Protein AF-A0A7C2I2N3-F1 (afdb_monomer_lite)

Foldseek 3Di:
DDDDDDDDDDDDPVNVVVVVVVVVVVVVVVVVVVVVVVVVVVCLLPDDAPQLDDDPDDQDDDDPDPDDDDDDDPPDDPVNVVPDPVCVVCVVPDDDDDDDADPPSADVQRVLCVFQVDHCNNQVCRHPPDDDDRSGDGNVVNVVD

pLDDT: mean 89.05, std 10.08, range [53.25, 98.44]

Structure (mmCIF, N/CA/C/O backbone):
data_AF-A0A7C2I2N3-F1
#
_entry.id   AF-A0A7C2I2N3-F1
#
loop_
_atom_site.group_PDB
_atom_site.id
_atom_site.type_symbol
_atom_site.label_atom_id
_atom_site.label_alt_id
_atom_site.label_comp_id
_atom_site.label_asym_id
_atom_site.label_entity_id
_atom_site.label_seq_id
_atom_site.pdbx_PDB_ins_code
_atom_site.Cartn_x
_atom_site.Cartn_y
_atom_site.Cartn_z
_atom_site.occupancy
_atom_site.B_iso_or_equiv
_atom_site.auth_seq_id
_atom_site.auth_comp_id
_atom_site.auth_asym_id
_atom_site.auth_atom_id
_atom_site.pdbx_PDB_model_num
ATOM 1 N N . MET A 1 1 ? 7.428 18.626 -72.154 1.00 54.03 1 MET A N 1
ATOM 2 C CA . MET A 1 1 ? 8.006 18.834 -70.805 1.00 54.03 1 MET A CA 1
ATOM 3 C C . MET A 1 1 ? 8.378 17.468 -70.227 1.00 54.03 1 MET A C 1
ATOM 5 O O . MET A 1 1 ? 7.505 16.757 -69.751 1.00 54.03 1 MET A O 1
ATOM 9 N N . LEU A 1 2 ? 9.637 17.040 -70.374 1.00 53.25 2 LEU A N 1
ATOM 10 C CA . LEU A 1 2 ? 10.125 15.738 -69.893 1.00 53.25 2 LEU A CA 1
ATOM 11 C C . LEU A 1 2 ? 10.523 15.850 -68.414 1.00 53.25 2 LEU A C 1
ATOM 13 O O . LEU A 1 2 ? 11.354 16.678 -68.047 1.00 53.25 2 LEU A O 1
ATOM 17 N N . ARG A 1 3 ? 9.892 15.039 -67.561 1.00 60.81 3 ARG A N 1
ATOM 18 C CA . ARG A 1 3 ? 10.114 14.997 -66.110 1.00 60.81 3 ARG A CA 1
ATOM 19 C C . ARG A 1 3 ? 11.448 14.285 -65.848 1.00 60.81 3 ARG A C 1
ATOM 21 O O . ARG A 1 3 ? 11.548 13.088 -66.097 1.00 60.81 3 ARG A O 1
ATOM 28 N N . GLN A 1 4 ? 12.471 15.007 -65.386 1.00 55.78 4 GLN A N 1
ATOM 29 C CA . GLN A 1 4 ? 13.746 14.382 -65.018 1.00 55.78 4 GLN A CA 1
ATOM 30 C C . GLN A 1 4 ? 13.550 13.377 -63.863 1.00 55.78 4 GLN A C 1
ATOM 32 O O . GLN A 1 4 ? 12.813 13.678 -62.915 1.00 55.78 4 GLN A O 1
ATOM 37 N N . PRO A 1 5 ? 14.193 12.196 -63.913 1.00 60.88 5 PRO A N 1
ATOM 38 C CA . PRO A 1 5 ? 14.107 11.209 -62.844 1.00 60.88 5 PRO A CA 1
ATOM 39 C C . PRO A 1 5 ? 14.828 11.720 -61.589 1.00 60.88 5 PRO A C 1
ATOM 41 O O . PRO A 1 5 ? 15.982 12.141 -61.643 1.00 60.88 5 PRO A O 1
ATOM 44 N N . ARG A 1 6 ? 14.146 11.680 -60.437 1.00 61.53 6 ARG A N 1
ATOM 45 C CA . ARG A 1 6 ? 14.763 11.976 -59.135 1.00 61.53 6 ARG A CA 1
ATOM 46 C C . ARG A 1 6 ? 15.762 10.870 -58.798 1.00 61.53 6 ARG A C 1
ATOM 48 O O . ARG A 1 6 ? 15.357 9.757 -58.476 1.00 61.53 6 ARG A O 1
ATOM 55 N N . ILE A 1 7 ? 17.051 11.191 -58.840 1.00 58.88 7 ILE A N 1
ATOM 56 C CA . ILE A 1 7 ? 18.107 10.331 -58.303 1.00 58.88 7 ILE A CA 1
ATOM 57 C C . ILE A 1 7 ? 17.986 10.364 -56.777 1.00 58.88 7 ILE A C 1
ATOM 59 O O . ILE A 1 7 ? 18.223 11.396 -56.150 1.00 58.88 7 ILE A O 1
ATOM 63 N N . VAL A 1 8 ? 17.579 9.247 -56.175 1.00 65.00 8 VAL A N 1
ATOM 64 C CA . VAL A 1 8 ? 17.643 9.072 -54.720 1.00 65.00 8 VAL A CA 1
ATOM 65 C C . VAL A 1 8 ? 19.110 8.801 -54.366 1.00 65.00 8 VAL A C 1
ATOM 67 O O . VAL A 1 8 ? 19.684 7.853 -54.906 1.00 65.00 8 VAL A O 1
ATOM 70 N N . PRO A 1 9 ? 19.758 9.616 -53.517 1.00 63.00 9 PRO A N 1
ATOM 71 C CA . PRO A 1 9 ? 21.157 9.404 -53.171 1.00 63.00 9 PRO A CA 1
ATOM 72 C C . PRO A 1 9 ? 21.327 8.072 -52.427 1.00 63.00 9 PRO A C 1
ATOM 74 O O . PRO A 1 9 ? 20.625 7.798 -51.455 1.00 63.00 9 PRO A O 1
ATOM 77 N N . ALA A 1 10 ? 22.273 7.246 -52.882 1.00 68.25 10 ALA A N 1
ATOM 78 C CA . ALA A 1 10 ? 22.605 5.980 -52.238 1.00 68.25 10 ALA A CA 1
ATOM 79 C C . ALA A 1 10 ? 23.099 6.222 -50.802 1.00 68.25 10 ALA A C 1
ATOM 81 O O . ALA A 1 10 ? 24.013 7.019 -50.568 1.00 68.25 10 ALA A O 1
ATOM 82 N N . VAL A 1 11 ? 22.504 5.527 -49.829 1.00 67.81 11 VAL A N 1
ATOM 83 C CA . VAL A 1 11 ? 22.946 5.590 -48.431 1.00 67.81 11 VAL A CA 1
ATOM 84 C C . VAL A 1 11 ? 24.363 5.020 -48.344 1.00 67.81 11 VAL A C 1
ATOM 86 O O . VAL A 1 11 ? 24.620 3.889 -48.755 1.00 67.81 11 VAL A O 1
ATOM 89 N N . LYS A 1 12 ? 25.309 5.804 -47.818 1.00 76.69 12 LYS A N 1
ATOM 90 C CA . LYS A 1 12 ? 26.706 5.374 -47.672 1.00 76.69 12 LYS A CA 1
ATOM 91 C C . LYS A 1 12 ? 26.801 4.252 -46.627 1.00 76.69 12 LYS A C 1
ATOM 93 O O . LYS A 1 12 ? 26.188 4.343 -45.569 1.00 76.69 12 LYS A O 1
ATOM 98 N N . SER A 1 13 ? 27.635 3.237 -46.878 1.00 79.44 13 SER A N 1
ATOM 99 C CA . SER A 1 13 ? 27.844 2.072 -45.988 1.00 79.44 13 SER A CA 1
ATOM 100 C C . SER A 1 13 ? 28.114 2.448 -44.515 1.00 79.44 13 SER A C 1
ATOM 102 O O . SER A 1 13 ? 27.549 1.848 -43.604 1.00 79.44 13 SER A O 1
ATOM 104 N N . ARG A 1 14 ? 28.871 3.528 -44.262 1.00 84.06 14 ARG A N 1
ATOM 105 C CA . ARG A 1 14 ? 29.117 4.064 -42.905 1.00 84.06 14 ARG A CA 1
ATOM 106 C C . ARG A 1 14 ? 27.840 4.499 -42.177 1.00 84.06 14 ARG A C 1
ATOM 108 O O . ARG A 1 14 ? 27.741 4.331 -40.968 1.00 84.06 14 ARG A O 1
ATOM 115 N N . THR A 1 15 ? 26.866 5.039 -42.904 1.00 84.69 15 THR A N 1
ATOM 116 C CA . THR A 1 15 ? 25.579 5.470 -42.350 1.00 84.69 15 THR A CA 1
ATOM 117 C C . THR A 1 15 ? 24.711 4.260 -41.986 1.00 84.69 15 THR A C 1
ATOM 119 O O . THR A 1 15 ? 24.108 4.247 -40.919 1.00 84.69 15 THR A O 1
ATOM 122 N N . LEU A 1 16 ? 24.714 3.204 -42.811 1.00 88.25 16 LEU A N 1
ATOM 123 C CA . LEU A 1 16 ? 24.023 1.941 -42.502 1.00 88.25 16 LEU A CA 1
ATOM 124 C C . LEU A 1 16 ? 24.628 1.232 -41.281 1.00 88.25 16 LEU A C 1
ATOM 126 O O . LEU A 1 16 ? 23.889 0.745 -40.424 1.00 88.25 16 LEU A O 1
ATOM 130 N N . LEU A 1 17 ? 25.959 1.219 -41.168 1.00 92.50 17 LEU A N 1
ATOM 131 C CA . LEU A 1 17 ? 26.673 0.706 -39.994 1.00 92.50 17 LEU A CA 1
ATOM 132 C C . LEU A 1 17 ? 26.307 1.484 -38.727 1.00 92.50 17 LEU A C 1
ATOM 134 O O . LEU A 1 17 ? 26.007 0.871 -37.706 1.00 92.50 17 LEU A O 1
ATOM 138 N N . ALA A 1 18 ? 26.271 2.818 -38.802 1.00 94.06 18 ALA A N 1
ATOM 139 C CA . ALA A 1 18 ? 25.879 3.658 -37.675 1.00 94.06 18 ALA A CA 1
ATOM 140 C C . ALA A 1 18 ? 24.437 3.372 -37.221 1.00 94.06 18 ALA A C 1
ATOM 142 O O . ALA A 1 18 ? 24.206 3.172 -36.030 1.00 94.06 18 ALA A O 1
ATOM 143 N N . TYR A 1 19 ? 23.477 3.274 -38.149 1.00 95.75 19 TYR A N 1
ATOM 144 C CA . TYR A 1 19 ? 22.097 2.920 -37.798 1.00 95.75 19 TYR A CA 1
ATOM 145 C C . TYR A 1 19 ? 21.991 1.524 -37.186 1.00 95.75 19 TYR A C 1
ATOM 147 O O . TYR A 1 19 ? 21.315 1.351 -36.176 1.00 95.75 19 TYR A O 1
ATOM 155 N N . SER A 1 20 ? 22.698 0.545 -37.748 1.00 95.56 20 SER A N 1
ATOM 156 C CA . SER A 1 20 ? 22.707 -0.822 -37.217 1.00 95.56 20 SER A CA 1
ATOM 157 C C . SER A 1 20 ? 23.282 -0.865 -35.800 1.00 95.56 20 SER A C 1
ATOM 159 O O . SER A 1 20 ? 22.702 -1.497 -34.921 1.00 95.56 20 SER A O 1
ATOM 161 N N . ALA A 1 21 ? 24.372 -0.135 -35.544 1.00 97.12 21 ALA A N 1
ATOM 162 C CA . ALA A 1 21 ? 24.964 -0.022 -34.214 1.00 97.12 21 ALA A CA 1
ATOM 163 C C . ALA A 1 21 ? 24.000 0.623 -33.206 1.00 97.12 21 ALA A C 1
ATOM 165 O O . ALA A 1 21 ? 23.864 0.124 -32.092 1.00 97.12 21 ALA A O 1
ATOM 166 N N . VAL A 1 22 ? 23.284 1.682 -33.604 1.00 98.06 22 VAL A N 1
ATOM 167 C CA . VAL A 1 22 ? 22.256 2.314 -32.759 1.00 98.06 22 VAL A CA 1
ATOM 168 C C . VAL A 1 22 ? 21.124 1.335 -32.444 1.00 98.06 22 VAL A C 1
ATOM 170 O O . VAL A 1 22 ? 20.728 1.224 -31.287 1.00 98.06 22 VAL A O 1
ATOM 173 N N . VAL A 1 23 ? 20.630 0.588 -33.434 1.00 98.06 23 VAL A N 1
ATOM 174 C CA . VAL A 1 23 ? 19.573 -0.418 -33.227 1.00 98.06 23 VAL A CA 1
ATOM 175 C C . VAL A 1 23 ? 20.029 -1.501 -32.247 1.00 98.06 23 VAL A C 1
ATOM 177 O O . VAL A 1 23 ? 19.298 -1.821 -31.311 1.00 98.06 23 VAL A O 1
ATOM 180 N N . VAL A 1 24 ? 21.248 -2.024 -32.412 1.00 98.25 24 VAL A N 1
ATOM 181 C CA . VAL A 1 24 ? 21.824 -3.027 -31.500 1.00 98.25 24 VAL A CA 1
ATOM 182 C C . VAL A 1 24 ? 21.980 -2.464 -30.088 1.00 98.25 24 VAL A C 1
ATOM 184 O O . VAL A 1 24 ? 21.617 -3.137 -29.124 1.00 98.25 24 VAL A O 1
ATOM 187 N N . LEU A 1 25 ? 22.463 -1.226 -29.952 1.00 98.44 25 LEU A N 1
ATOM 188 C CA . LEU A 1 25 ? 22.621 -0.563 -28.658 1.00 98.44 25 LEU A CA 1
ATOM 189 C C . LEU A 1 25 ? 21.273 -0.403 -27.943 1.00 98.44 25 LEU A C 1
ATOM 191 O O . LEU A 1 25 ? 21.158 -0.748 -26.770 1.00 98.44 25 LEU A O 1
ATOM 195 N N . LEU A 1 26 ? 20.247 0.087 -28.645 1.00 98.44 26 LEU A N 1
ATOM 196 C CA . LEU A 1 26 ? 18.905 0.262 -28.085 1.00 98.44 26 LEU A CA 1
ATOM 197 C C . LEU A 1 26 ? 18.284 -1.077 -27.682 1.00 98.44 26 LEU A C 1
ATOM 199 O O . LEU A 1 26 ? 17.666 -1.177 -26.622 1.00 98.44 26 LEU A O 1
ATOM 203 N N . PHE A 1 27 ? 18.482 -2.118 -28.491 1.00 98.38 27 PHE A N 1
ATOM 204 C CA . PHE A 1 27 ? 18.007 -3.460 -28.174 1.00 98.38 27 PHE A CA 1
ATOM 205 C C . PHE A 1 27 ? 18.698 -4.029 -26.927 1.00 98.38 27 PHE A C 1
ATOM 207 O O . PHE A 1 27 ? 18.026 -4.504 -26.009 1.00 98.38 27 PHE A O 1
ATOM 214 N N . ALA A 1 28 ? 20.027 -3.916 -26.848 1.00 98.31 28 ALA A N 1
ATOM 215 C CA . ALA A 1 28 ? 20.799 -4.341 -25.683 1.00 98.31 28 ALA A CA 1
ATOM 216 C C . ALA A 1 28 ? 20.396 -3.566 -24.417 1.00 98.31 28 ALA A C 1
ATOM 218 O O . ALA A 1 28 ? 20.203 -4.172 -23.363 1.00 98.31 28 ALA A O 1
ATOM 219 N N . ALA A 1 29 ? 20.193 -2.249 -24.526 1.00 98.44 29 ALA A N 1
ATOM 220 C CA . ALA A 1 29 ? 19.706 -1.418 -23.428 1.00 98.44 29 ALA A CA 1
ATOM 221 C C . ALA A 1 29 ? 18.306 -1.850 -22.959 1.00 98.44 29 ALA A C 1
ATOM 223 O O . ALA A 1 29 ? 18.072 -1.958 -21.756 1.00 98.44 29 ALA A O 1
ATOM 224 N N . GLY A 1 30 ? 17.395 -2.164 -23.887 1.00 98.38 30 GLY A N 1
ATOM 225 C CA . GLY A 1 30 ? 16.058 -2.674 -23.567 1.00 98.38 30 GLY A CA 1
ATOM 226 C C . GLY A 1 30 ? 16.088 -4.016 -22.829 1.00 98.38 30 GLY A C 1
ATOM 227 O O . GLY A 1 30 ? 15.389 -4.188 -21.827 1.00 98.38 30 GLY A O 1
ATOM 228 N N . LEU A 1 31 ? 16.938 -4.952 -23.268 1.00 98.38 31 LEU A N 1
ATOM 229 C CA . LEU A 1 31 ? 17.148 -6.222 -22.564 1.00 98.38 31 LEU A CA 1
ATOM 230 C C . LEU A 1 31 ? 17.733 -6.000 -21.165 1.00 98.38 31 LEU A C 1
ATOM 232 O O . LEU A 1 31 ? 17.214 -6.549 -20.191 1.00 98.38 31 LEU A O 1
ATOM 236 N N . GLY A 1 32 ? 18.767 -5.162 -21.055 1.00 98.44 32 GLY A N 1
ATOM 237 C CA . GLY A 1 32 ? 19.393 -4.812 -19.779 1.00 98.44 32 GLY A CA 1
ATOM 238 C C . GLY A 1 32 ? 18.399 -4.196 -18.793 1.00 98.44 32 GLY A C 1
ATOM 239 O O . GLY A 1 32 ? 18.318 -4.637 -17.647 1.00 98.44 32 GLY A O 1
ATOM 240 N N . ALA A 1 33 ? 17.572 -3.253 -19.251 1.00 98.25 33 ALA A N 1
ATOM 241 C CA . ALA A 1 33 ? 16.526 -2.635 -18.439 1.00 98.25 33 ALA A CA 1
ATOM 242 C C . ALA A 1 33 ? 15.498 -3.663 -17.944 1.00 98.25 33 ALA A C 1
ATOM 244 O O . ALA A 1 33 ? 15.135 -3.653 -16.768 1.00 98.25 33 ALA A O 1
ATOM 245 N N . ARG A 1 34 ? 15.068 -4.596 -18.806 1.00 98.19 34 ARG A N 1
ATOM 246 C CA . ARG A 1 34 ? 14.133 -5.664 -18.421 1.00 98.19 34 ARG A CA 1
ATOM 247 C C . ARG A 1 34 ? 14.722 -6.583 -17.351 1.00 98.19 34 ARG A C 1
ATOM 249 O O . ARG A 1 34 ? 14.028 -6.931 -16.398 1.00 98.19 34 ARG A O 1
ATOM 256 N N . HIS A 1 35 ? 15.989 -6.967 -17.498 1.00 98.12 35 HIS A N 1
ATOM 257 C CA . HIS A 1 35 ? 16.685 -7.790 -16.509 1.00 98.12 35 HIS A CA 1
ATOM 258 C C . HIS A 1 35 ? 16.849 -7.065 -15.174 1.00 98.12 35 HIS A C 1
ATOM 260 O O . HIS A 1 35 ? 16.568 -7.654 -14.131 1.00 98.12 35 HIS A O 1
ATOM 266 N N . LEU A 1 36 ? 17.241 -5.789 -15.204 1.00 97.62 36 LEU A N 1
ATOM 267 C CA . LEU A 1 36 ? 17.376 -4.976 -13.999 1.00 97.62 36 LEU A CA 1
ATOM 268 C C . LEU A 1 36 ? 16.032 -4.802 -13.281 1.00 97.62 36 LEU A C 1
ATOM 270 O O . LEU A 1 36 ? 15.973 -4.964 -12.066 1.00 97.62 36 LEU A O 1
ATOM 274 N N . ALA A 1 37 ? 14.950 -4.540 -14.019 1.00 96.19 37 ALA A N 1
ATOM 275 C CA . ALA A 1 37 ? 13.609 -4.416 -13.451 1.00 96.19 37 ALA A CA 1
ATOM 276 C C . ALA A 1 37 ? 13.147 -5.721 -12.784 1.00 96.19 37 ALA A C 1
ATOM 278 O O . ALA A 1 37 ? 12.671 -5.700 -11.651 1.00 96.19 37 ALA A O 1
ATOM 279 N N . ALA A 1 38 ? 13.341 -6.864 -13.451 1.00 95.88 38 ALA A N 1
ATOM 280 C CA . ALA A 1 38 ? 13.016 -8.169 -12.880 1.00 95.88 38 ALA A CA 1
ATOM 281 C C . ALA A 1 38 ? 13.848 -8.466 -11.623 1.00 95.88 38 ALA A C 1
ATOM 283 O O . ALA A 1 38 ? 13.308 -8.933 -10.621 1.00 95.88 38 ALA A O 1
ATOM 284 N N . TYR A 1 39 ? 15.147 -8.159 -11.652 1.00 96.94 39 TYR A N 1
ATOM 285 C CA . TYR A 1 39 ? 16.026 -8.317 -10.498 1.00 96.94 39 TYR A CA 1
ATOM 286 C C . TYR A 1 39 ? 15.581 -7.440 -9.322 1.00 96.94 39 TYR A C 1
ATOM 288 O O . TYR A 1 39 ? 15.410 -7.952 -8.219 1.00 96.94 39 TYR A O 1
ATOM 296 N N . ALA A 1 40 ? 15.341 -6.147 -9.555 1.00 94.25 40 ALA A N 1
ATOM 297 C CA . ALA A 1 40 ? 14.896 -5.209 -8.526 1.00 94.25 40 ALA A CA 1
ATOM 298 C C . ALA A 1 40 ? 13.561 -5.640 -7.903 1.00 94.25 40 ALA A C 1
ATOM 300 O O . ALA A 1 40 ? 13.426 -5.663 -6.681 1.00 94.25 40 ALA A O 1
ATOM 301 N N . PHE A 1 41 ? 12.605 -6.066 -8.733 1.00 92.44 41 PHE A N 1
ATOM 302 C CA . PHE A 1 41 ? 11.328 -6.588 -8.256 1.00 92.44 41 PHE A CA 1
ATOM 303 C C . PHE A 1 41 ? 11.503 -7.852 -7.404 1.00 92.44 41 PHE A C 1
ATOM 305 O O . PHE A 1 41 ? 10.895 -7.969 -6.345 1.00 92.44 41 PHE A O 1
ATOM 312 N N . LEU A 1 42 ? 12.379 -8.777 -7.808 1.00 94.25 42 LEU A N 1
ATOM 313 C CA . LEU A 1 42 ? 12.676 -9.974 -7.016 1.00 94.25 42 LEU A CA 1
ATOM 314 C C . LEU A 1 42 ? 13.329 -9.646 -5.669 1.00 94.25 42 LEU A C 1
ATOM 316 O O . LEU A 1 42 ? 13.011 -10.308 -4.683 1.00 94.25 42 LEU A O 1
ATOM 320 N N . GLN A 1 43 ? 14.213 -8.644 -5.606 1.00 93.56 43 GLN A N 1
ATOM 321 C CA . GLN A 1 43 ? 14.777 -8.187 -4.330 1.00 93.56 43 GLN A CA 1
ATOM 322 C C . GLN A 1 43 ? 13.688 -7.629 -3.411 1.00 93.56 43 GLN A C 1
ATOM 324 O O . GLN A 1 43 ? 13.676 -7.937 -2.225 1.00 93.56 43 GLN A O 1
ATOM 329 N N . TYR A 1 44 ? 12.740 -6.872 -3.967 1.00 91.81 44 TYR A N 1
ATOM 330 C CA . TYR A 1 44 ? 11.598 -6.352 -3.220 1.00 91.81 44 TYR A CA 1
ATOM 331 C C . TYR A 1 44 ? 10.676 -7.471 -2.698 1.00 91.81 44 TYR A C 1
ATOM 333 O O . TYR A 1 44 ? 10.314 -7.486 -1.523 1.00 91.81 44 TYR A O 1
ATOM 341 N N . VAL A 1 45 ? 10.356 -8.463 -3.537 1.00 91.19 45 VAL A N 1
ATOM 342 C CA . VAL A 1 45 ? 9.553 -9.640 -3.148 1.00 91.19 45 VAL A CA 1
ATOM 343 C C . VAL A 1 45 ? 10.227 -10.426 -2.019 1.00 91.19 45 VAL A C 1
ATOM 345 O O . VAL A 1 45 ? 9.557 -10.897 -1.108 1.00 91.19 45 VAL A O 1
ATOM 348 N N . ARG A 1 46 ? 11.555 -10.574 -2.079 1.00 91.88 46 ARG A N 1
ATOM 349 C CA . ARG A 1 46 ? 12.352 -11.341 -1.105 1.00 91.88 46 ARG A CA 1
ATOM 350 C C . ARG A 1 46 ? 12.802 -10.519 0.100 1.00 91.88 46 ARG A C 1
ATOM 352 O O . ARG A 1 46 ? 13.585 -11.019 0.906 1.00 91.88 46 ARG A O 1
ATOM 359 N N . TYR A 1 47 ? 12.358 -9.272 0.211 1.00 91.56 47 TYR A N 1
ATOM 360 C CA . TYR A 1 47 ? 12.745 -8.405 1.307 1.00 91.56 47 TYR A CA 1
ATOM 361 C C . TYR A 1 47 ? 12.285 -8.993 2.644 1.00 91.56 47 TYR A C 1
ATOM 363 O O . TYR A 1 47 ? 11.102 -9.247 2.861 1.00 91.56 47 TYR A O 1
ATOM 371 N N . ALA A 1 48 ? 13.239 -9.184 3.550 1.00 90.25 48 ALA A N 1
ATOM 372 C CA . ALA A 1 48 ? 12.977 -9.575 4.923 1.00 90.25 48 ALA A CA 1
ATOM 373 C C . ALA A 1 48 ? 13.145 -8.344 5.814 1.00 90.25 48 ALA A C 1
ATOM 375 O O . ALA A 1 48 ? 14.243 -7.793 5.915 1.00 90.25 48 ALA A O 1
ATOM 376 N N . SER A 1 49 ? 12.058 -7.911 6.455 1.00 91.81 49 SER A N 1
ATOM 377 C CA . SER A 1 49 ? 12.119 -6.745 7.332 1.00 91.81 49 SER A CA 1
ATOM 378 C C . SER A 1 49 ? 12.944 -7.051 8.587 1.00 91.81 49 SER A C 1
ATOM 380 O O . SER A 1 49 ? 12.627 -8.012 9.296 1.00 91.81 49 SER A O 1
ATOM 382 N N . PRO A 1 50 ? 13.946 -6.220 8.930 1.00 91.00 50 PRO A N 1
ATOM 383 C CA . PRO A 1 50 ? 14.645 -6.320 10.208 1.00 91.00 50 PRO A CA 1
ATOM 384 C C . PRO A 1 50 ? 13.792 -5.798 11.378 1.00 91.00 50 PRO A C 1
ATOM 386 O O . PRO A 1 50 ? 14.187 -5.945 12.531 1.00 91.00 50 PRO A O 1
ATOM 389 N N . PHE A 1 51 ? 12.634 -5.190 11.093 1.00 89.56 51 PHE A N 1
ATOM 390 C CA . PHE A 1 51 ? 11.740 -4.576 12.078 1.00 89.56 51 PHE A CA 1
ATOM 391 C C . PHE A 1 51 ? 10.528 -5.447 12.423 1.00 89.56 51 PHE A C 1
ATOM 393 O O . PHE A 1 51 ? 9.789 -5.117 13.346 1.00 89.56 51 PHE A O 1
ATOM 400 N N . ALA A 1 52 ? 10.341 -6.581 11.742 1.00 82.00 52 ALA A N 1
ATOM 401 C CA . ALA A 1 52 ? 9.282 -7.554 12.024 1.00 82.00 52 ALA A CA 1
ATOM 402 C C . ALA A 1 52 ? 9.596 -8.429 13.260 1.00 82.00 52 ALA A C 1
ATOM 404 O O . ALA A 1 52 ? 9.374 -9.645 13.266 1.00 82.00 52 ALA A O 1
ATOM 405 N N . VAL A 1 53 ? 10.162 -7.807 14.295 1.00 80.56 53 VAL A N 1
ATOM 406 C CA . VAL A 1 53 ? 10.411 -8.411 15.603 1.00 80.56 53 VAL A CA 1
ATOM 407 C C . VAL A 1 53 ? 9.190 -8.189 16.498 1.00 80.56 53 VAL A C 1
ATOM 409 O O . VAL A 1 53 ? 8.566 -7.131 16.413 1.00 80.56 53 VAL A O 1
ATOM 412 N N . PRO A 1 54 ? 8.824 -9.154 17.359 1.00 73.62 54 PRO A N 1
ATOM 413 C CA . PRO A 1 54 ? 7.766 -8.941 18.337 1.00 73.62 54 PRO A CA 1
ATOM 414 C C . PRO A 1 54 ? 8.109 -7.742 19.223 1.00 73.62 54 PRO A C 1
ATOM 416 O O . PRO A 1 54 ? 9.145 -7.735 19.888 1.00 73.62 54 PRO A O 1
ATOM 419 N N . LEU A 1 55 ? 7.247 -6.731 19.213 1.00 74.06 55 LEU A N 1
ATOM 420 C CA . LEU A 1 55 ? 7.311 -5.621 20.155 1.00 74.06 55 LEU A CA 1
ATOM 421 C C . LEU A 1 55 ? 6.399 -5.926 21.339 1.00 74.06 55 LEU A C 1
ATOM 423 O O . LEU A 1 55 ? 5.374 -6.596 21.187 1.00 74.06 55 LEU A O 1
ATOM 427 N N . GLU A 1 56 ? 6.760 -5.419 22.515 1.00 75.62 56 GLU A N 1
ATOM 428 C CA . GLU A 1 56 ? 5.861 -5.466 23.661 1.00 75.62 56 GLU A CA 1
ATOM 429 C C . GLU A 1 56 ? 4.580 -4.700 23.328 1.00 75.62 56 GLU A C 1
ATOM 431 O O . GLU A 1 56 ? 4.604 -3.543 22.900 1.00 75.62 56 GLU A O 1
ATOM 436 N N . SER A 1 57 ? 3.444 -5.369 23.501 1.00 71.19 57 SER A N 1
ATOM 437 C CA . SER A 1 57 ? 2.143 -4.745 23.320 1.00 71.19 57 SER A CA 1
ATOM 438 C C . SER A 1 57 ? 1.954 -3.671 24.384 1.00 71.19 57 SER A C 1
ATOM 440 O O . SER A 1 57 ? 1.923 -3.973 25.577 1.00 71.19 57 SER A O 1
ATOM 442 N N . THR A 1 58 ? 1.796 -2.425 23.951 1.00 69.69 58 THR A N 1
ATOM 443 C CA . THR A 1 58 ? 1.406 -1.335 24.845 1.00 69.69 58 THR A CA 1
ATOM 444 C C . THR A 1 58 ? -0.100 -1.378 25.118 1.00 69.69 58 THR A C 1
ATOM 446 O O . THR A 1 58 ? -0.885 -1.860 24.293 1.00 69.69 58 THR A O 1
ATOM 449 N N . SER A 1 59 ? -0.517 -0.886 26.286 1.00 71.81 59 SER A N 1
ATOM 450 C CA . SER A 1 59 ? -1.932 -0.667 26.579 1.00 71.81 59 SER A CA 1
ATOM 451 C C . SER A 1 59 ? -2.488 0.386 25.622 1.00 71.81 59 SER A C 1
ATOM 453 O O . SER A 1 59 ? -1.882 1.445 25.448 1.00 71.81 59 SER A O 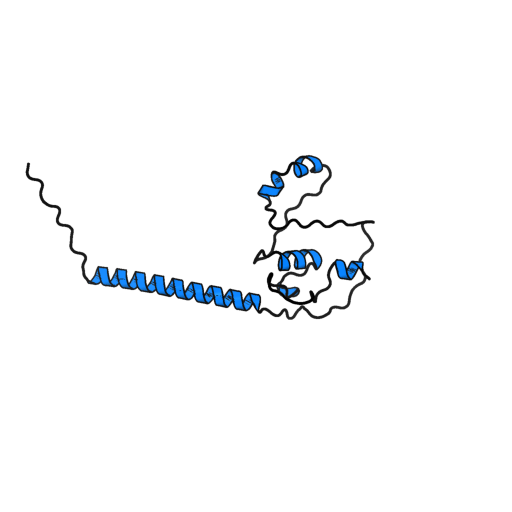1
ATOM 455 N N . GLY A 1 60 ? -3.639 0.104 25.007 1.00 74.69 60 GLY A N 1
ATOM 456 C CA . GLY A 1 60 ? -4.325 1.068 24.151 1.00 74.69 60 GLY A CA 1
ATOM 457 C C . GLY A 1 60 ? -4.673 2.361 24.897 1.00 74.69 60 GLY A C 1
ATOM 458 O O . GLY A 1 60 ? -4.760 2.390 26.125 1.00 74.69 60 GLY A O 1
ATOM 459 N N . GLY A 1 61 ? -4.874 3.441 24.141 1.00 79.50 61 GLY A N 1
ATOM 460 C CA . GLY A 1 61 ? -5.452 4.671 24.679 1.00 79.50 61 GLY A CA 1
ATOM 461 C C . GLY A 1 61 ? -6.916 4.482 25.111 1.00 79.50 61 GLY A C 1
ATOM 462 O O . GLY A 1 61 ? -7.504 3.431 24.853 1.00 79.50 61 GLY A O 1
ATOM 463 N N . PRO A 1 62 ? -7.526 5.498 25.748 1.00 82.62 62 PRO A N 1
ATOM 464 C CA . PRO A 1 62 ? -8.933 5.439 26.132 1.00 82.62 62 PRO A CA 1
ATOM 465 C C . PRO A 1 62 ? -9.834 5.206 24.913 1.00 82.62 62 PRO A C 1
ATOM 467 O O . PRO A 1 62 ? -9.566 5.708 23.818 1.00 82.62 62 PRO A O 1
ATOM 470 N N . GLU A 1 63 ? -10.925 4.466 25.110 1.00 85.31 63 GLU A N 1
ATOM 471 C CA . GLU A 1 63 ? -11.911 4.215 24.061 1.00 85.31 63 GLU A CA 1
ATOM 472 C C . GLU A 1 63 ? -12.535 5.530 23.572 1.00 85.31 63 GLU A C 1
ATOM 474 O O . GLU A 1 63 ? -13.115 6.295 24.342 1.00 85.31 63 GLU A O 1
ATOM 479 N N . VAL A 1 64 ? -12.436 5.787 22.266 1.00 89.50 64 VAL A N 1
ATOM 480 C CA . VAL A 1 64 ? -12.986 7.001 21.633 1.00 89.50 64 VAL A CA 1
ATOM 481 C C . VAL A 1 64 ? -14.360 6.778 20.992 1.00 89.50 64 VAL A C 1
ATOM 483 O O . VAL A 1 64 ? -15.012 7.733 20.575 1.00 89.50 64 VAL A O 1
ATOM 486 N N . ALA A 1 65 ? -14.804 5.522 20.884 1.00 91.88 65 ALA A N 1
ATOM 487 C CA . ALA A 1 65 ? -16.081 5.141 20.291 1.00 91.88 65 ALA A CA 1
ATOM 488 C C . ALA A 1 65 ? -16.552 3.782 20.825 1.00 91.88 65 ALA A C 1
ATOM 490 O O . ALA A 1 65 ? -15.745 2.882 21.019 1.00 91.88 65 ALA A O 1
ATOM 491 N N . GLN A 1 66 ? -17.871 3.601 20.965 1.00 92.25 66 GLN A N 1
ATOM 492 C CA . GLN A 1 66 ? -18.464 2.321 21.384 1.00 92.25 66 GLN A CA 1
ATOM 493 C C . GLN A 1 66 ? -18.315 1.216 20.329 1.00 92.25 66 GLN A C 1
ATOM 495 O O . GLN A 1 66 ? -18.295 0.032 20.653 1.00 92.25 66 GLN A O 1
ATOM 500 N N . ARG A 1 67 ? -18.313 1.593 19.043 1.00 92.56 67 ARG A N 1
ATOM 501 C CA . ARG A 1 67 ? -18.232 0.676 17.900 1.00 92.56 67 ARG A CA 1
ATOM 502 C C . ARG A 1 67 ? -17.511 1.355 16.747 1.00 92.56 67 ARG A C 1
ATOM 504 O O . ARG A 1 67 ? -17.807 2.504 16.426 1.00 92.56 67 ARG A O 1
ATOM 511 N N . VAL A 1 68 ? -16.624 0.614 16.093 1.00 92.44 68 VAL A N 1
ATOM 512 C CA . VAL A 1 68 ? -15.904 1.057 14.896 1.00 92.44 68 VAL A CA 1
ATOM 513 C C . VAL A 1 68 ? -16.198 0.083 13.762 1.00 92.44 68 VAL A C 1
ATOM 515 O O . VAL A 1 68 ? -16.065 -1.127 13.927 1.00 92.44 68 VAL A O 1
ATOM 518 N N . VAL A 1 69 ? -16.599 0.616 12.607 1.00 94.62 69 VAL A N 1
ATOM 519 C CA . VAL A 1 69 ? -16.773 -0.152 11.368 1.00 94.62 69 VAL A CA 1
ATOM 520 C C . VAL A 1 69 ? -15.782 0.388 10.346 1.00 94.62 69 VAL A C 1
ATOM 522 O O . VAL A 1 69 ? -15.900 1.533 9.913 1.00 94.62 69 VAL A O 1
ATOM 525 N N . LEU A 1 70 ? -14.804 -0.436 9.972 1.00 94.81 70 LEU A N 1
ATOM 526 C CA . LEU A 1 70 ? -13.824 -0.121 8.938 1.00 94.81 70 LEU A CA 1
ATOM 527 C C . LEU A 1 70 ? -14.230 -0.802 7.628 1.00 94.81 70 LEU A C 1
ATOM 529 O O . LEU A 1 70 ? -14.370 -2.022 7.580 1.00 94.81 70 LEU A O 1
ATOM 533 N N . VAL A 1 71 ? -14.397 -0.013 6.567 1.00 95.00 71 VAL A N 1
ATOM 534 C CA . VAL A 1 71 ? -14.682 -0.508 5.214 1.00 95.00 71 VAL A CA 1
ATOM 535 C C . VAL A 1 71 ? -13.530 -0.111 4.305 1.00 95.00 71 VAL A C 1
ATOM 537 O O . VAL A 1 71 ? -13.260 1.075 4.130 1.00 95.00 71 VAL A O 1
ATOM 540 N N . VAL A 1 72 ? -12.868 -1.103 3.714 1.00 94.75 72 VAL A N 1
ATOM 541 C CA . VAL A 1 72 ? -11.805 -0.899 2.725 1.00 94.75 72 VAL A CA 1
ATOM 542 C C . VAL A 1 72 ? -12.349 -1.285 1.355 1.00 94.75 72 VAL A C 1
ATOM 544 O O . VAL A 1 72 ? -12.834 -2.399 1.173 1.00 94.75 72 VAL A O 1
ATOM 547 N N . ILE A 1 73 ? -12.296 -0.356 0.400 1.00 95.00 73 ILE A N 1
ATOM 548 C CA . ILE A 1 73 ? -12.735 -0.584 -0.981 1.00 95.00 73 ILE A CA 1
ATOM 549 C C . ILE A 1 73 ? -11.488 -0.677 -1.853 1.00 95.00 73 ILE A C 1
ATOM 551 O O . ILE A 1 73 ? -10.779 0.315 -2.026 1.00 95.00 73 ILE A O 1
ATOM 555 N N . ASP A 1 74 ? -11.218 -1.866 -2.385 1.00 94.81 74 ASP A N 1
ATOM 556 C CA . ASP A 1 74 ? -10.032 -2.104 -3.202 1.00 94.81 74 ASP A CA 1
ATOM 557 C C . ASP A 1 74 ? -10.096 -1.336 -4.535 1.00 94.81 74 ASP A C 1
ATOM 559 O O . ASP A 1 74 ? -11.147 -1.248 -5.175 1.00 94.81 74 ASP A O 1
ATOM 563 N N . GLY A 1 75 ? -8.971 -0.743 -4.937 1.00 94.25 75 GLY A N 1
ATOM 564 C CA . GLY A 1 75 ? -8.830 -0.020 -6.203 1.00 94.25 75 GLY A CA 1
ATOM 565 C C . GLY A 1 75 ? -9.674 1.255 -6.358 1.00 94.25 75 GLY A C 1
ATOM 566 O O . GLY A 1 75 ? -9.785 1.777 -7.474 1.00 94.25 75 GLY A O 1
ATOM 567 N N . LEU A 1 76 ? -10.283 1.791 -5.289 1.00 94.62 76 LEU A N 1
ATOM 568 C CA . LEU A 1 76 ? -11.129 2.985 -5.392 1.00 94.62 76 LEU A CA 1
ATOM 569 C C . LEU A 1 76 ? -10.303 4.259 -5.623 1.00 94.62 76 LEU A C 1
ATOM 571 O O . LEU A 1 76 ? -9.742 4.854 -4.703 1.00 94.62 76 LEU A O 1
ATOM 575 N N . ARG A 1 77 ? -10.289 4.730 -6.870 1.00 94.75 77 ARG A N 1
ATOM 576 C CA . ARG A 1 77 ? -9.643 5.992 -7.250 1.00 94.75 77 ARG A CA 1
ATOM 577 C C . ARG A 1 77 ? -10.394 7.211 -6.710 1.00 94.75 77 ARG A C 1
ATOM 579 O O . ARG A 1 77 ? -11.623 7.229 -6.640 1.00 94.75 77 ARG A O 1
ATOM 586 N N . VAL A 1 78 ? -9.654 8.283 -6.431 1.00 94.81 78 VAL A N 1
ATOM 587 C CA . VAL A 1 78 ? -10.204 9.547 -5.907 1.00 94.81 78 VAL A CA 1
ATOM 588 C C . VAL A 1 78 ? -11.243 10.168 -6.850 1.00 94.81 78 VAL A C 1
ATOM 590 O O . VAL A 1 78 ? -12.288 10.623 -6.390 1.00 94.81 78 VAL A O 1
ATOM 593 N N . ASP A 1 79 ? -11.006 10.164 -8.163 1.00 95.94 79 ASP A N 1
ATOM 594 C CA . ASP A 1 79 ? -11.944 10.713 -9.154 1.00 95.94 79 ASP A CA 1
ATOM 595 C C . ASP A 1 79 ? -13.204 9.851 -9.329 1.00 95.94 79 ASP A C 1
ATOM 597 O O . ASP A 1 79 ? -14.266 10.356 -9.694 1.00 95.94 79 ASP A O 1
ATOM 601 N N . ALA A 1 80 ? -13.106 8.545 -9.071 1.00 95.94 80 ALA A N 1
ATOM 602 C CA . ALA A 1 80 ? -14.266 7.665 -9.030 1.00 95.94 80 ALA A CA 1
ATOM 603 C C . ALA A 1 80 ? -15.093 7.939 -7.767 1.00 95.94 80 ALA A C 1
ATOM 605 O O . ALA A 1 80 ? -16.296 8.173 -7.871 1.00 95.94 80 ALA A O 1
ATOM 606 N N . PHE A 1 81 ? -14.440 8.018 -6.600 1.00 94.50 81 PHE A N 1
ATOM 607 C CA . PHE A 1 81 ? -15.083 8.358 -5.328 1.00 94.50 81 PHE A CA 1
ATOM 608 C C . PHE A 1 81 ? -15.853 9.683 -5.405 1.00 94.50 81 PHE A C 1
ATOM 610 O O . PHE A 1 81 ? -17.018 9.745 -5.020 1.00 94.50 81 PHE A O 1
ATOM 617 N N . GLN A 1 82 ? -15.249 10.731 -5.973 1.00 92.88 82 GLN A N 1
ATOM 618 C CA . GLN A 1 82 ? -15.872 12.055 -6.097 1.00 92.88 82 GLN A CA 1
ATOM 619 C C . GLN A 1 82 ? -17.165 12.075 -6.927 1.00 92.88 82 GLN A C 1
ATOM 621 O O . GLN A 1 82 ? -17.973 12.985 -6.748 1.00 92.88 82 GLN A O 1
ATOM 626 N N . ARG A 1 83 ? -17.370 11.089 -7.810 1.00 94.81 83 ARG A N 1
ATOM 627 C CA . ARG A 1 83 ? -18.572 10.954 -8.649 1.00 94.81 83 ARG A CA 1
ATOM 628 C C . ARG A 1 83 ? -19.677 10.109 -8.004 1.00 94.81 83 ARG A C 1
ATOM 630 O O . ARG A 1 83 ? -20.747 9.968 -8.589 1.00 94.81 83 ARG A O 1
ATOM 637 N N . MET A 1 84 ? -19.445 9.533 -6.823 1.00 94.25 84 MET A N 1
ATOM 638 C CA . MET A 1 84 ? 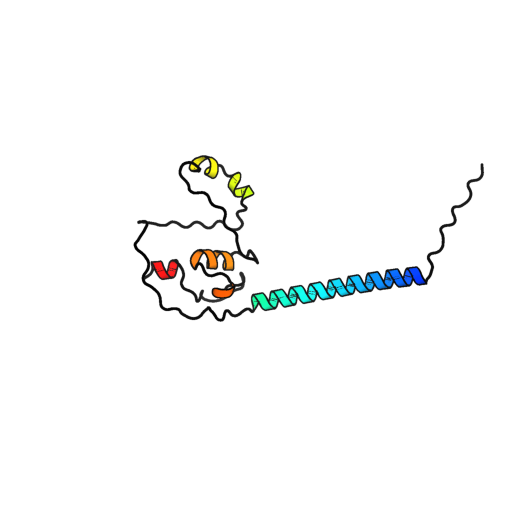-20.437 8.697 -6.143 1.00 94.25 84 MET A CA 1
ATOM 639 C C . MET A 1 84 ? -21.522 9.547 -5.469 1.00 94.25 84 MET A C 1
ATOM 641 O O . MET A 1 84 ? -21.226 10.497 -4.744 1.00 94.25 84 MET A O 1
ATOM 645 N N . SER A 1 85 ? -22.786 9.136 -5.604 1.00 93.31 85 SER A N 1
ATOM 646 C CA . SER A 1 85 ? -23.943 9.813 -4.990 1.00 93.31 85 SER A CA 1
ATOM 647 C C . SER A 1 85 ? -23.876 9.881 -3.457 1.00 93.31 85 SER A C 1
ATOM 649 O O . SER A 1 85 ? -24.413 10.803 -2.840 1.00 93.31 85 SER A O 1
ATOM 651 N N . LEU A 1 86 ? -23.175 8.937 -2.818 1.00 89.19 86 LEU A N 1
ATOM 652 C CA . LEU A 1 86 ? -22.964 8.946 -1.369 1.00 89.19 86 LEU A CA 1
ATOM 653 C C . LEU A 1 86 ? -22.185 10.186 -0.911 1.00 89.19 86 LEU A C 1
ATOM 655 O O . LEU A 1 86 ? -22.451 10.704 0.173 1.00 89.19 86 LEU A O 1
ATOM 659 N N . VAL A 1 87 ? -21.251 10.682 -1.732 1.00 90.50 87 VAL A N 1
ATOM 660 C CA . VAL A 1 87 ? -20.429 11.840 -1.378 1.00 90.50 87 VAL A CA 1
ATOM 661 C C . VAL A 1 87 ? -21.318 13.063 -1.262 1.00 90.50 87 VAL A C 1
ATOM 663 O O . VAL A 1 87 ? -21.250 13.758 -0.255 1.00 90.50 87 VAL A O 1
ATOM 666 N N . GLU A 1 88 ? -22.204 13.289 -2.231 1.00 88.62 88 GLU A N 1
ATOM 667 C CA . GLU A 1 88 ? -23.185 14.374 -2.175 1.00 88.6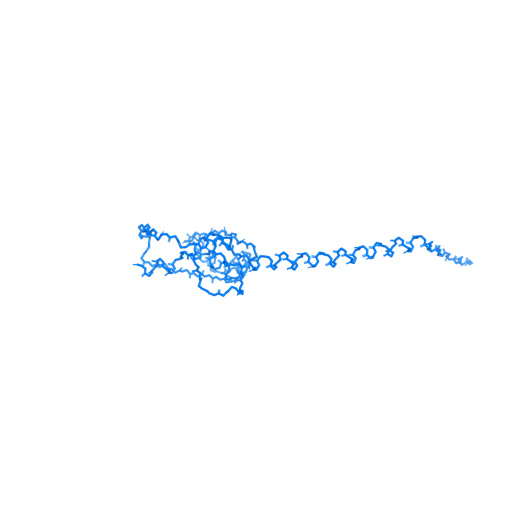2 88 GLU A CA 1
ATOM 668 C C . GLU A 1 88 ? -24.098 14.251 -0.945 1.00 88.62 88 GLU A C 1
ATOM 670 O O . GLU A 1 88 ? -24.284 15.221 -0.205 1.00 88.62 88 GLU A O 1
ATOM 675 N N . ARG A 1 89 ? -24.604 13.041 -0.673 1.00 91.19 89 ARG A N 1
ATOM 676 C CA . ARG A 1 89 ? -25.535 12.780 0.434 1.00 91.19 89 ARG A CA 1
ATOM 677 C C . ARG A 1 89 ? -24.933 13.061 1.815 1.00 91.1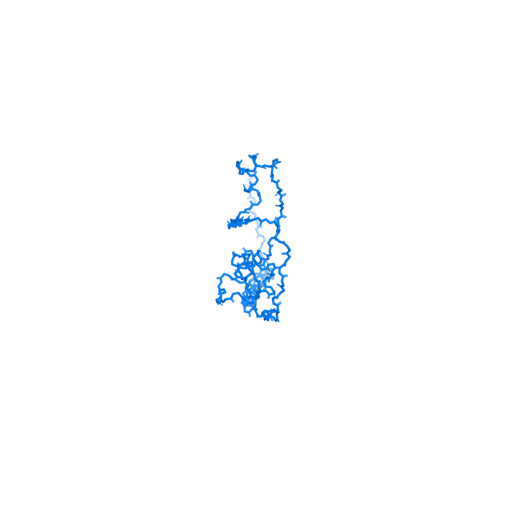9 89 ARG A C 1
ATOM 679 O O . ARG A 1 89 ? -25.642 13.565 2.689 1.00 91.19 89 ARG A O 1
ATOM 686 N N . TYR A 1 90 ? -23.660 12.726 2.033 1.00 90.50 90 TYR A N 1
ATOM 687 C CA . TYR A 1 90 ? -23.061 12.724 3.373 1.00 90.50 90 TYR A CA 1
ATOM 688 C C . TYR A 1 90 ? -22.006 13.811 3.614 1.00 90.50 90 TYR A C 1
ATOM 690 O O . TYR A 1 90 ? -21.653 14.036 4.769 1.00 90.50 90 TYR A O 1
ATOM 698 N N . ARG A 1 91 ? -21.575 14.571 2.592 1.00 89.50 91 ARG A N 1
ATOM 699 C CA . ARG A 1 91 ? -20.493 15.578 2.706 1.00 89.50 91 ARG A CA 1
ATOM 700 C C . ARG A 1 91 ? -20.605 16.505 3.918 1.00 89.50 91 ARG A C 1
ATOM 702 O O . ARG A 1 91 ? -19.605 16.776 4.563 1.00 89.50 91 ARG A O 1
ATOM 709 N N . ARG A 1 92 ? -21.813 16.988 4.239 1.00 92.25 92 ARG A N 1
ATOM 710 C CA . ARG A 1 92 ? -22.042 17.933 5.353 1.00 92.25 92 ARG A CA 1
ATOM 711 C C . ARG A 1 92 ? -21.879 17.318 6.747 1.00 92.25 92 ARG A C 1
ATOM 713 O O . ARG A 1 92 ? -21.802 18.057 7.718 1.00 92.25 92 ARG A O 1
ATOM 720 N N . ARG A 1 93 ? -21.893 15.988 6.855 1.00 93.94 93 ARG A N 1
ATOM 721 C CA . ARG A 1 93 ? -21.822 15.239 8.122 1.00 93.94 93 ARG A CA 1
ATOM 722 C C . ARG A 1 93 ? -20.605 14.314 8.182 1.00 93.94 93 ARG A C 1
ATOM 724 O O . ARG A 1 93 ? -20.520 13.482 9.077 1.00 93.94 93 ARG A O 1
ATOM 731 N N . SER A 1 94 ? -19.692 14.424 7.221 1.00 92.06 94 SER A N 1
ATOM 732 C CA . SER A 1 94 ? -18.540 13.538 7.088 1.00 92.06 94 SER A CA 1
ATOM 733 C C . SER A 1 94 ? -17.255 14.343 7.016 1.00 92.06 94 SER A C 1
ATOM 735 O O . SER A 1 94 ? -17.198 15.393 6.381 1.00 92.06 94 SER A O 1
ATOM 737 N N . SER A 1 95 ? -16.204 13.807 7.627 1.00 91.88 95 SER A N 1
ATOM 738 C CA . SER A 1 95 ? -14.844 14.286 7.416 1.00 91.88 95 SER A CA 1
ATOM 739 C C . SER A 1 95 ? -14.259 13.534 6.222 1.00 91.88 95 SER A C 1
ATOM 741 O O . SER A 1 95 ? -14.150 12.310 6.260 1.00 91.88 95 SER A O 1
ATOM 743 N N . LEU A 1 96 ? -13.960 14.244 5.134 1.00 90.75 96 LEU A N 1
ATOM 744 C CA . LEU A 1 96 ? -13.439 13.648 3.903 1.00 90.75 96 LEU A CA 1
ATOM 745 C C . LEU A 1 96 ? -11.976 14.036 3.719 1.00 90.75 96 LEU A C 1
ATOM 747 O O . LEU A 1 96 ? -11.658 15.218 3.598 1.00 90.75 96 LEU A O 1
ATOM 751 N N . TRP A 1 97 ? -11.111 13.030 3.628 1.00 91.25 97 TRP A N 1
ATOM 752 C CA . TRP A 1 97 ? -9.671 13.199 3.457 1.00 91.25 97 TRP A CA 1
ATOM 753 C C . TRP A 1 97 ? -9.170 12.403 2.258 1.00 91.25 97 TRP A C 1
ATOM 755 O O . TRP A 1 97 ? -9.798 11.439 1.821 1.00 91.25 97 TRP A O 1
ATOM 765 N N . ARG A 1 98 ? -8.022 12.820 1.724 1.00 92.56 98 ARG A N 1
ATOM 766 C CA . ARG A 1 98 ? -7.258 12.034 0.753 1.00 92.56 98 ARG A CA 1
ATOM 767 C C . ARG A 1 98 ? -6.079 11.408 1.478 1.00 92.56 98 ARG A C 1
ATOM 769 O O . ARG A 1 98 ? -5.340 12.120 2.150 1.00 92.56 98 ARG A O 1
ATOM 776 N N . ALA A 1 99 ? -5.917 10.105 1.307 1.00 91.44 99 ALA A N 1
ATOM 777 C CA . ALA A 1 99 ? -4.734 9.373 1.725 1.00 91.44 99 ALA A CA 1
ATOM 778 C C . ALA A 1 99 ? -3.920 8.981 0.487 1.00 91.44 99 ALA A C 1
ATOM 780 O O . ALA A 1 99 ? -4.467 8.867 -0.613 1.00 91.44 99 ALA A O 1
ATOM 781 N N . PHE A 1 100 ? -2.623 8.780 0.682 1.00 91.56 100 PHE A N 1
ATOM 782 C CA . PHE A 1 100 ? -1.726 8.242 -0.334 1.00 91.56 100 PHE A CA 1
ATOM 783 C C . PHE A 1 100 ? -1.368 6.811 0.050 1.00 91.56 100 PHE A C 1
ATOM 785 O O . PHE A 1 100 ? -1.164 6.520 1.227 1.00 91.56 100 PHE A O 1
ATOM 792 N N . THR A 1 101 ? -1.321 5.928 -0.943 1.00 90.44 101 THR A N 1
ATOM 793 C CA . THR A 1 101 ? -0.812 4.568 -0.766 1.00 90.44 101 THR A CA 1
ATOM 794 C C . THR A 1 101 ? 0.670 4.525 -1.132 1.00 90.44 101 THR A C 1
ATOM 796 O O . THR A 1 101 ? 1.140 5.369 -1.899 1.00 90.44 101 THR A O 1
ATOM 799 N N . GLY A 1 102 ? 1.400 3.571 -0.561 1.00 87.94 102 GLY A N 1
ATOM 800 C CA . GLY A 1 102 ? 2.777 3.288 -0.957 1.00 87.94 102 GLY A CA 1
ATOM 801 C C . GLY A 1 102 ? 2.846 2.543 -2.291 1.00 87.94 102 GLY A C 1
ATOM 802 O O . GLY A 1 102 ? 1.831 2.071 -2.807 1.00 87.94 102 GLY A O 1
ATOM 803 N N . GLU A 1 103 ? 4.060 2.413 -2.826 1.00 89.12 103 GLU A N 1
ATOM 804 C CA . GLU A 1 103 ? 4.337 1.575 -3.993 1.00 89.12 103 GLU A CA 1
ATOM 805 C C . GLU A 1 103 ? 5.093 0.296 -3.590 1.00 89.12 103 GLU A C 1
ATOM 807 O O . GLU A 1 103 ? 5.957 0.356 -2.712 1.00 89.12 103 GLU A O 1
ATOM 812 N N . PRO A 1 104 ? 4.813 -0.852 -4.234 1.00 88.31 104 PRO A N 1
ATOM 813 C CA . PRO A 1 104 ? 3.775 -1.051 -5.233 1.00 88.31 104 PRO A CA 1
ATOM 814 C C . PRO A 1 104 ? 2.384 -1.026 -4.584 1.00 88.31 104 PRO A C 1
ATOM 816 O O . PRO A 1 104 ? 2.180 -1.570 -3.498 1.00 88.31 104 PRO A O 1
ATOM 819 N N . SER A 1 105 ? 1.420 -0.418 -5.272 1.00 92.88 105 SER A N 1
ATOM 820 C CA . SER A 1 105 ? 0.020 -0.282 -4.833 1.00 92.88 105 SER A CA 1
ATOM 821 C C . SER A 1 105 ? -0.779 -1.603 -4.874 1.00 92.88 105 SER A C 1
ATOM 823 O O . SER A 1 105 ? -1.845 -1.705 -5.479 1.00 92.88 105 SER A O 1
ATOM 825 N N . LEU A 1 106 ? -0.250 -2.642 -4.221 1.00 94.75 106 LEU A N 1
ATOM 826 C CA . LEU A 1 106 ? -0.846 -3.972 -4.089 1.00 94.75 106 LEU A CA 1
ATOM 827 C C . LEU A 1 106 ? -1.790 -4.050 -2.880 1.00 94.75 106 LEU A C 1
ATOM 829 O O . LEU A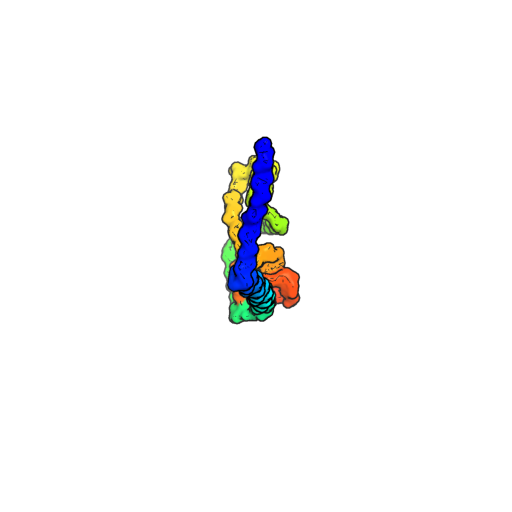 1 106 ? -1.525 -3.471 -1.824 1.00 94.75 106 LEU A O 1
ATOM 833 N N . SER A 1 107 ? -2.865 -4.828 -3.017 1.00 95.12 107 SER A N 1
ATOM 834 C CA . SER A 1 107 ? -3.939 -4.929 -2.024 1.00 95.12 107 SER A CA 1
ATOM 835 C C . SER A 1 107 ? -3.469 -5.421 -0.651 1.00 95.12 107 SER A C 1
ATOM 837 O O . SER A 1 107 ? -3.748 -4.770 0.352 1.00 95.12 107 SER A O 1
ATOM 839 N N . TYR A 1 108 ? -2.734 -6.538 -0.571 1.00 94.94 108 TYR A N 1
ATOM 840 C CA . TYR A 1 108 ? -2.364 -7.142 0.715 1.00 94.94 108 TYR A CA 1
ATOM 841 C C . TYR A 1 108 ? -1.360 -6.285 1.516 1.00 94.94 108 TYR A C 1
ATOM 843 O O . TYR A 1 108 ? -1.626 -6.016 2.695 1.00 94.94 108 TYR A O 1
ATOM 851 N N . PRO A 1 109 ? -0.277 -5.749 0.916 1.00 95.44 109 PRO A N 1
ATOM 852 C CA . PRO A 1 109 ? 0.545 -4.732 1.575 1.00 95.44 109 PRO A CA 1
ATOM 853 C C . PRO A 1 109 ? -0.278 -3.520 2.033 1.00 95.44 109 PRO A C 1
ATOM 855 O O . PRO A 1 109 ? -0.173 -3.103 3.185 1.00 95.44 109 PRO A O 1
ATOM 858 N N . GLY A 1 110 ? -1.170 -3.010 1.174 1.00 95.50 110 GLY A N 1
ATOM 859 C CA . GLY A 1 110 ? -2.018 -1.858 1.485 1.00 95.50 110 GLY A CA 1
ATOM 860 C C . GLY A 1 110 ? -2.933 -2.081 2.692 1.00 95.50 110 GLY A C 1
ATOM 861 O O . GLY A 1 110 ? -2.969 -1.257 3.606 1.00 95.50 110 GLY A O 1
ATOM 862 N N . TRP A 1 111 ? -3.645 -3.210 2.747 1.00 94.81 111 TRP A N 1
ATOM 863 C CA . TRP A 1 111 ? -4.503 -3.544 3.889 1.00 94.81 111 TRP A CA 1
ATOM 864 C C . TRP A 1 111 ? -3.688 -3.777 5.159 1.00 94.81 111 TRP A C 1
ATOM 866 O O . TRP A 1 111 ? -4.108 -3.356 6.236 1.00 94.81 111 TRP A O 1
ATOM 876 N N . THR A 1 112 ? -2.505 -4.386 5.040 1.00 95.25 112 THR A N 1
ATOM 877 C CA . THR A 1 112 ? -1.592 -4.575 6.175 1.00 95.25 112 THR A CA 1
ATOM 878 C C . THR A 1 112 ? -1.191 -3.232 6.771 1.00 95.25 112 THR A C 1
ATOM 880 O O . THR A 1 112 ? -1.295 -3.055 7.985 1.00 95.25 112 THR A O 1
ATOM 883 N N . THR A 1 113 ? -0.821 -2.254 5.941 1.00 96.06 113 THR A N 1
ATOM 884 C CA . THR A 1 113 ? -0.493 -0.900 6.405 1.00 96.06 113 THR A CA 1
ATOM 885 C C . THR A 1 113 ? -1.692 -0.181 7.013 1.00 96.06 113 THR A C 1
ATOM 887 O O . THR A 1 113 ? -1.542 0.440 8.059 1.00 96.06 113 THR A O 1
ATOM 890 N N . ILE A 1 114 ? -2.894 -0.304 6.440 1.00 95.81 114 ILE A N 1
ATOM 891 C CA . ILE A 1 114 ? -4.113 0.280 7.032 1.00 95.81 114 ILE A CA 1
ATOM 892 C C . ILE A 1 114 ? -4.365 -0.274 8.444 1.00 95.81 114 ILE A C 1
ATOM 894 O O . ILE A 1 114 ? -4.760 0.469 9.340 1.00 95.81 114 ILE A O 1
ATOM 898 N N . LEU A 1 115 ? -4.152 -1.576 8.643 1.00 94.81 115 LEU A N 1
ATOM 899 C CA . LEU A 1 115 ? -4.517 -2.272 9.879 1.00 94.81 115 LEU A CA 1
ATOM 900 C C . LEU A 1 115 ? -3.430 -2.252 10.956 1.00 94.81 115 LEU A C 1
ATOM 902 O O . LEU A 1 115 ? -3.751 -2.412 12.130 1.00 94.81 115 LEU A O 1
ATOM 906 N N . SER A 1 116 ? -2.164 -2.104 10.576 1.00 92.88 116 SER A N 1
ATOM 907 C CA . SER A 1 116 ? -1.027 -2.068 11.510 1.00 92.88 116 SER A CA 1
ATOM 908 C C . SER A 1 116 ? -0.422 -0.675 11.676 1.00 92.88 116 SER A C 1
ATOM 910 O O . SER A 1 116 ? 0.324 -0.438 12.618 1.00 92.88 116 SER A O 1
ATOM 912 N N . GLY A 1 117 ? -0.687 0.242 10.742 1.00 93.50 117 GLY A N 1
ATOM 913 C CA . GLY A 1 117 ? 0.064 1.491 10.604 1.00 93.50 117 GLY A CA 1
ATOM 914 C C . GLY A 1 117 ? 1.501 1.296 10.098 1.00 93.50 117 GLY A C 1
ATOM 915 O O . GLY A 1 117 ? 2.192 2.282 9.853 1.00 93.50 117 GLY A O 1
ATOM 916 N N . ALA A 1 118 ? 1.959 0.052 9.915 1.00 93.62 118 ALA A N 1
ATOM 917 C CA . ALA A 1 118 ? 3.313 -0.265 9.490 1.00 93.62 118 ALA A CA 1
ATOM 918 C C . ALA A 1 118 ? 3.395 -0.391 7.955 1.00 93.62 118 ALA A C 1
ATOM 920 O O . ALA A 1 118 ? 2.671 -1.199 7.357 1.00 93.62 118 ALA A O 1
ATOM 921 N N . PRO A 1 119 ? 4.278 0.369 7.283 1.00 94.19 119 PRO A N 1
ATOM 922 C CA . PRO A 1 119 ? 4.512 0.224 5.851 1.00 94.19 119 PRO A CA 1
ATOM 923 C C . PRO A 1 119 ? 5.209 -1.119 5.531 1.00 94.19 119 PRO A C 1
ATOM 925 O O . PRO A 1 119 ? 5.671 -1.807 6.452 1.00 94.19 119 PRO A O 1
ATOM 928 N N . PRO A 1 120 ? 5.285 -1.538 4.254 1.00 94.38 120 PRO A N 1
ATOM 929 C CA . PRO A 1 120 ? 5.886 -2.817 3.854 1.00 94.38 120 PRO A CA 1
ATOM 930 C C . PRO A 1 120 ? 7.321 -3.037 4.355 1.00 94.38 120 PRO A C 1
ATOM 932 O O . PRO A 1 120 ? 7.683 -4.155 4.720 1.00 94.38 120 PRO A O 1
ATOM 935 N N . GLU A 1 121 ? 8.121 -1.974 4.450 1.00 92.75 121 GLU A N 1
ATOM 936 C CA . GLU A 1 121 ? 9.498 -2.014 4.956 1.00 92.75 121 GLU A CA 1
ATOM 937 C C . GLU A 1 121 ? 9.558 -2.422 6.438 1.00 92.75 121 GLU A C 1
ATOM 939 O O . GLU A 1 121 ? 10.539 -3.014 6.887 1.00 92.75 121 GLU A O 1
ATOM 944 N N . ILE A 1 122 ? 8.498 -2.146 7.204 1.00 94.12 122 ILE A N 1
ATOM 945 C CA . ILE A 1 122 ? 8.395 -2.488 8.629 1.00 94.12 122 ILE A CA 1
ATOM 946 C C . ILE A 1 122 ? 7.622 -3.797 8.828 1.00 94.12 122 ILE A C 1
ATOM 948 O O . ILE A 1 122 ? 8.063 -4.668 9.571 1.00 94.12 122 ILE A O 1
ATOM 952 N N . SER A 1 123 ? 6.479 -3.963 8.160 1.00 93.56 123 SER A N 1
ATOM 953 C CA . SER A 1 123 ? 5.639 -5.160 8.319 1.00 93.56 123 SER A CA 1
ATOM 954 C C . SER A 1 123 ? 6.237 -6.414 7.673 1.00 93.56 123 SER A C 1
ATOM 956 O O . SER A 1 123 ? 5.914 -7.529 8.084 1.00 93.56 123 SER A O 1
ATOM 958 N N . GLY A 1 124 ? 7.084 -6.247 6.652 1.00 93.94 124 GLY A N 1
ATOM 959 C CA . GLY A 1 124 ? 7.604 -7.338 5.826 1.00 93.94 124 GLY A CA 1
ATOM 960 C C . GLY A 1 124 ? 6.589 -7.912 4.830 1.00 93.94 124 GLY A C 1
ATOM 961 O O . GLY A 1 124 ? 6.933 -8.816 4.073 1.00 93.94 124 GLY A O 1
ATOM 962 N N . VAL A 1 125 ? 5.356 -7.395 4.793 1.00 94.94 125 VAL A N 1
ATOM 963 C CA . VAL A 1 125 ? 4.340 -7.790 3.808 1.00 94.94 125 VAL A CA 1
ATOM 964 C C . VAL A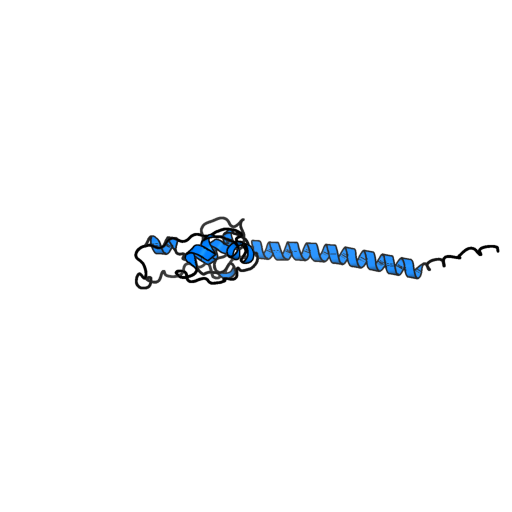 1 125 ? 4.508 -6.916 2.571 1.00 94.94 125 VAL A C 1
ATOM 966 O O . VAL A 1 125 ? 3.921 -5.843 2.460 1.00 94.94 125 VAL A O 1
ATOM 969 N N . THR A 1 126 ? 5.352 -7.361 1.643 1.00 94.44 126 THR A N 1
ATOM 970 C CA . THR A 1 126 ? 5.716 -6.580 0.449 1.00 94.44 126 THR A CA 1
ATOM 971 C C . THR A 1 126 ? 4.849 -6.882 -0.764 1.00 94.44 126 THR A C 1
ATOM 973 O O . THR A 1 126 ? 4.749 -6.064 -1.671 1.00 94.44 126 THR A O 1
ATOM 976 N N . THR A 1 127 ? 4.174 -8.033 -0.812 1.00 94.69 127 THR A N 1
ATOM 977 C CA . THR A 1 127 ? 3.391 -8.420 -1.992 1.00 94.69 127 THR A CA 1
ATOM 978 C C . THR A 1 127 ? 2.121 -9.195 -1.659 1.00 94.69 127 THR A C 1
ATOM 980 O O . THR A 1 127 ? 1.941 -9.673 -0.544 1.00 94.69 127 THR A O 1
ATOM 983 N N . ASN A 1 128 ? 1.258 -9.377 -2.664 1.00 94.00 128 ASN A N 1
ATOM 984 C CA . ASN A 1 128 ? 0.087 -10.254 -2.572 1.00 94.00 128 ASN A CA 1
ATOM 985 C C . ASN A 1 128 ? 0.445 -11.746 -2.472 1.00 94.00 128 ASN A C 1
ATOM 987 O O . ASN A 1 128 ? -0.416 -12.543 -2.122 1.00 94.00 128 ASN A O 1
ATOM 991 N N . TRP A 1 129 ? 1.690 -12.119 -2.778 1.00 92.31 129 TRP A N 1
ATOM 992 C CA . TRP A 1 129 ? 2.197 -13.488 -2.640 1.00 92.31 129 TRP A CA 1
ATOM 993 C C . TRP A 1 129 ? 2.854 -13.733 -1.281 1.00 92.31 129 TRP A C 1
ATOM 995 O O . TRP A 1 129 ? 3.489 -14.764 -1.092 1.00 92.31 129 TRP A O 1
ATOM 1005 N N . TYR A 1 130 ? 2.763 -12.778 -0.352 1.00 91.94 130 TYR A N 1
ATOM 1006 C CA . TYR A 1 130 ? 3.207 -13.003 1.013 1.00 91.94 130 TYR A CA 1
ATOM 1007 C C . TYR A 1 130 ? 2.421 -14.163 1.633 1.00 91.94 130 TYR A C 1
ATOM 1009 O O . TYR A 1 130 ? 1.192 -14.199 1.569 1.00 91.94 130 TYR A O 1
ATOM 1017 N N . GLU A 1 131 ? 3.140 -15.080 2.269 1.00 89.94 131 GLU A N 1
ATOM 1018 C CA . GLU A 1 131 ? 2.570 -16.219 2.977 1.00 89.94 131 GLU A CA 1
ATOM 1019 C C . GLU A 1 131 ? 2.935 -16.146 4.461 1.00 89.94 131 GLU A C 1
ATOM 1021 O O . GLU A 1 131 ? 4.064 -15.818 4.831 1.00 89.94 131 GLU A O 1
ATOM 1026 N N . GLY A 1 132 ? 1.975 -16.493 5.318 1.00 87.88 132 GLY A N 1
ATOM 1027 C CA . GLY A 1 132 ? 2.148 -16.523 6.767 1.00 87.88 132 GLY A CA 1
ATOM 1028 C C . GLY A 1 132 ? 1.360 -15.444 7.506 1.00 87.88 132 GLY A C 1
ATOM 1029 O O . GLY A 1 132 ? 0.562 -14.703 6.935 1.00 87.88 132 GLY A O 1
ATOM 1030 N N . ALA A 1 133 ? 1.554 -15.396 8.822 1.00 88.69 133 ALA A N 1
ATOM 1031 C CA . ALA A 1 133 ? 0.905 -14.414 9.680 1.00 88.69 133 ALA A CA 1
ATOM 1032 C C . ALA A 1 133 ? 1.651 -13.074 9.645 1.00 88.69 133 ALA A C 1
ATOM 1034 O O . ALA A 1 133 ? 2.881 -13.041 9.686 1.00 88.69 133 ALA A O 1
ATOM 1035 N N . VAL A 1 134 ? 0.902 -11.969 9.656 1.00 91.31 134 VAL A N 1
ATOM 1036 C CA . VAL A 1 134 ? 1.462 -10.625 9.842 1.00 91.31 134 VAL A CA 1
ATOM 1037 C C . VAL A 1 134 ? 2.137 -10.564 11.214 1.00 91.31 134 VAL A C 1
ATOM 1039 O O . VAL A 1 134 ? 1.504 -10.833 12.232 1.00 91.31 134 VAL A O 1
ATOM 1042 N N . ARG A 1 135 ? 3.437 -10.248 11.237 1.00 90.31 135 ARG A N 1
ATOM 1043 C CA . ARG A 1 135 ? 4.282 -10.364 12.444 1.00 90.31 135 ARG A CA 1
ATOM 1044 C C . ARG A 1 135 ? 4.337 -9.100 13.307 1.00 90.31 135 ARG A C 1
ATOM 1046 O O . ARG A 1 135 ? 4.970 -9.121 14.357 1.00 90.31 135 ARG A O 1
ATOM 1053 N N . VAL A 1 136 ? 3.701 -8.019 12.864 1.00 90.81 136 VAL A N 1
ATOM 1054 C CA . VAL A 1 136 ? 3.579 -6.748 13.594 1.00 90.81 136 VAL A CA 1
ATOM 1055 C C . VAL A 1 136 ? 2.211 -6.646 14.274 1.00 90.81 136 VAL A C 1
ATOM 1057 O O . VAL A 1 136 ? 1.258 -7.281 13.818 1.00 90.81 136 VAL A O 1
ATOM 1060 N N . ASP A 1 137 ? 2.099 -5.852 15.347 1.00 90.12 137 ASP A N 1
ATOM 1061 C CA . ASP A 1 137 ? 0.798 -5.601 15.989 1.00 90.12 137 ASP A CA 1
ATOM 1062 C C . ASP A 1 137 ? -0.163 -4.920 15.002 1.00 90.12 137 ASP A C 1
ATOM 1064 O O . ASP A 1 137 ? 0.241 -4.191 14.092 1.00 90.12 137 ASP A O 1
ATOM 1068 N N . HIS A 1 138 ? -1.454 -5.192 15.160 1.00 90.69 138 HIS A N 1
ATOM 1069 C CA . HIS A 1 138 ? -2.487 -4.689 14.261 1.00 90.69 138 HIS A CA 1
ATOM 1070 C C . HIS A 1 138 ? -3.838 -4.590 14.972 1.00 90.69 138 HIS A C 1
ATOM 1072 O O . HIS A 1 138 ? -4.091 -5.278 15.962 1.00 90.69 138 HIS A O 1
ATOM 1078 N N . LEU A 1 139 ? -4.756 -3.787 14.424 1.00 90.38 139 LEU A N 1
ATOM 1079 C CA . LEU A 1 139 ? -6.051 -3.471 15.046 1.00 90.38 139 LEU A CA 1
ATOM 1080 C C . LEU A 1 139 ? -6.841 -4.712 15.491 1.00 90.38 139 LEU A C 1
ATOM 1082 O O . LEU A 1 139 ? -7.420 -4.718 16.572 1.00 90.38 139 LEU A O 1
ATOM 1086 N N . PHE A 1 140 ? -6.831 -5.795 14.708 1.00 89.81 140 PHE A N 1
ATOM 1087 C CA . PHE A 1 140 ? -7.527 -7.031 15.092 1.00 89.81 140 PHE A CA 1
ATOM 1088 C C . PHE A 1 140 ? -6.874 -7.807 16.244 1.00 89.81 140 PHE A C 1
ATOM 1090 O O . PHE A 1 140 ? -7.578 -8.523 16.951 1.00 89.81 140 PHE A O 1
ATOM 1097 N N . ALA A 1 141 ? -5.553 -7.718 16.419 1.00 88.44 141 ALA A N 1
ATOM 1098 C CA . ALA A 1 141 ? -4.870 -8.321 17.559 1.00 88.44 141 ALA A CA 1
ATOM 1099 C C . ALA A 1 141 ? -5.140 -7.484 18.811 1.00 88.44 141 ALA A C 1
ATOM 1101 O O . ALA A 1 141 ? -5.463 -8.045 19.853 1.00 88.44 141 ALA A O 1
ATOM 1102 N N . ALA A 1 142 ? -5.111 -6.155 18.675 1.00 86.56 142 ALA A N 1
ATOM 1103 C CA . ALA A 1 142 ? -5.469 -5.227 19.739 1.00 86.56 142 ALA A CA 1
ATOM 1104 C C . ALA A 1 142 ? -6.913 -5.409 20.229 1.00 86.56 142 ALA A C 1
ATOM 1106 O O . ALA A 1 142 ? -7.131 -5.468 21.429 1.00 86.56 142 ALA A O 1
ATOM 1107 N N . ALA A 1 143 ? -7.882 -5.582 19.324 1.00 86.31 143 ALA A N 1
ATOM 1108 C CA . ALA A 1 143 ? -9.296 -5.745 19.678 1.00 86.31 143 ALA A CA 1
ATOM 1109 C C . ALA A 1 143 ? -9.645 -7.075 20.380 1.00 86.31 143 ALA A C 1
ATOM 1111 O O . ALA A 1 143 ? -10.771 -7.237 20.844 1.00 86.31 143 ALA A O 1
ATOM 1112 N N . LYS A 1 144 ? -8.727 -8.050 20.398 1.00 86.31 144 LYS A N 1
ATOM 1113 C CA . LYS A 1 144 ? -8.911 -9.343 21.083 1.00 86.31 144 LYS A CA 1
ATOM 1114 C C . LYS A 1 144 ? -8.340 -9.367 22.504 1.00 86.31 144 LYS A C 1
ATOM 1116 O O . LYS A 1 144 ? -8.594 -10.343 23.206 1.00 86.31 144 LYS A O 1
ATOM 1121 N N . ARG A 1 145 ? -7.515 -8.381 22.866 1.00 78.56 145 ARG A N 1
ATOM 1122 C CA . ARG A 1 145 ? -6.937 -8.236 24.208 1.00 78.56 145 ARG A CA 1
ATOM 1123 C C . ARG A 1 145 ? -7.954 -7.586 25.135 1.00 78.56 145 ARG A C 1
ATOM 1125 O O . ARG A 1 145 ? -7.974 -7.994 26.313 1.00 78.56 145 ARG A O 1
#

Secondary structure (DSSP, 8-state):
-------PPPPPHHHHHHHHHHHHHHHHHHHHHHHHHHHHHHHHHTPPPTT-SPPPPPPPPPP--S-------TT--HHHHTTSHHHHHHGGGS--------SS--HHHHHHHHHHS--HHHH---STT--S---S--HHHHTT-

Sequence (145 aa):
MLRQPRIVPAVKSRTLLAYSAVVVLLFAAGLGARHLAAYAFLQYVRYASPFAVPLESTSGGPEVAQRVVLVVIDGLRVDAFQRMSLVERYRRRSSLWRAFTGEPSLSYPGWTTILSGAPPEISGVTTNWYEGAVRVDHLFAAAKR

Radius of gyration: 27.98 Å; chains: 1; bounding box: 55×35×97 Å

=== Feature glossary ===
Feature key, reading from the visual/contextual features back to the raw sequence:

Rendered structure images. Six rendered views show the 3D structure from the faces of a cube — i.e. along ±x, ±y, ±z. Rendering representation is drawn randomly per protein from cartoon (secondary-structure ribbons), sticks (backbone bonds), or molecular surface; coloring is either N→C rainbow (blue at the N-terminus through red at the C-terminus) or one color per chain.

Contact-map, Ramachandran, and PAE plots. The contact map is a binary N×N matrix image: pixel (i, j) is dark where Cα_i and Cα_j are within 8 Å and |i−j|>4. Because the |i−j|>4 filter removes local helical contacts, off-diagonal stripes parallel to the main diagonal indicate parallel β-sheets; stripes perpendicular to it indicate antiparallel β-sheets. The Ramachandran plot scatters every residue's (φ, ψ) pair against the sterically allowed regions. The PAE heatmap renders the predicted-aligned-error matrix.

InterPro / GO / CATH / organism. Database cross-references. InterPro integrates a dozen domain/family signature databases into unified entries with residue-range hits. GO terms attach function/process/location labels with evidence codes. CATH codes position the fold in a four-level structural taxonomy. Organism is the NCBI-taxonomy species name.

Nearest PDB structures. The Foldseek neighbor list gives the closest experimentally determined structures in the PDB, ranked by structural alignment. TM-score near 1 means near-identical fold; near 0.3 means only rough topology match. This is how one finds what a novel AlphaFold prediction most resembles in the solved-structure universe.

Predicted aligned error. PAE(i, j) answers: if I align the predicted and true structures on residue i, how far off (in Å) do I expect residue j to be? A block-diagonal PAE matrix with low values on the blocks and high values off-diagonal is the signature of a multi-domain protein with confidently predicted domains but uncertain inter-domain orientation.

Solvent-accessible surface area. Accessible surface area quantifies burial. A residue with SASA near zero is packed into the hydrophobic core; one with SASA >100 Å² sits on the surface. Computed here via the Shrake–Rupley numerical algorithm with a 1.4 Å probe.

B-factor. B-factor (Debye–Waller factor) reflects atomic displacement in the crystal lattice. It is an experimental observable (units Å²), not a prediction; low values mean the atom is pinned down, high values mean it moves or is heterogeneous across the crystal.

pLDDT. For AlphaFold models, the B-factor field carries pLDDT — the model's own estimate of local accuracy on a 0–100 scale. Regions with pLDDT<50 should be treated as essentially unmodeled; they often correspond to intrinsically disordered segments.

Backbone torsions (φ/ψ). φ (phi) and ψ (psi) are the two rotatable backbone dihedrals per residue: φ is the C(i-1)–N–Cα–C torsion, ψ is the N–Cα–C–N(i+1) torsion, both in degrees on (−180°, 180°]. α-helical residues cluster near (−60°, −45°); β-strand residues near (−120°, +130°). A Ramachandran plot is simply a scatter of (φ, ψ) for every residue.

Radius of gyration, Cα contacts, bounding box. Radius of gyration (Rg) is the root-mean-square distance of Cα atoms from their centroid — a single number for overall size and compactness. A globular domain of N residues has Rg ≈ 2.2·N^0.38 Å; an extended or disordered chain has a much larger Rg. The Cα contact count is the number of residue pairs whose Cα atoms are within 8 Å and are more than four positions apart in sequence — a standard proxy for tertiary packing density. The bounding box is the smallest axis-aligned box enclosing all Cα atoms.

Secondary structure (3-state, P-SEA). Three-state secondary structure (P-SEA) collapses the eight DSSP classes into helix (a), strand (b), and coil (c). P-SEA assigns these from Cα geometry alone — distances and angles — without requiring backbone oxygens, so it works on any Cα trace.

Secondary structure (8-state, DSSP). DSSP 8-state secondary structure assigns each residue one of H (α-helix), G (3₁₀-helix), I (π-helix), E (extended β-strand), B (isolated β-bridge), T (hydrogen-bonded turn), S (bend), or '-' (coil). The assignment is computed from backbone hydrogen-bond geometry via the Kabsch–Sander algorithm.

Foldseek 3Di. A 3Di character summarizes, for each residue, the relative orientation of the Cα frame of its nearest spatial neighbor. Because it encodes fold topology rather than chemistry, 3Di alignments detect remote structural similarity that sequence alignment misses.

mmCIF coordinates. The mmCIF block holds the 3D Cartesian coordinates of each backbone atom (N, Cα, C, O) in ångströms. mmCIF is the PDB's canonical archive format — a tagged-loop text representation of the atomic model.

Sequence. Sequence gives the chain of amino acids in standard one-letter code (A=alanine, C=cysteine, …, Y=tyrosine), read N→C. It is the only feature that is directly encoded by the gene; all structural features are derived from the folded form of this sequence.